Protein AF-A0A367I6Y5-F1 (afdb_monomer)

Radius of gyration: 25.17 Å; Cα contacts (8 Å, |Δi|>4): 139; chains: 1; bounding box: 98×37×32 Å

Nearest PDB structures (foldseek):
  1a6d-assembly1_A  TM=9.822E-01  e=1.334E-09  Thermoplasma 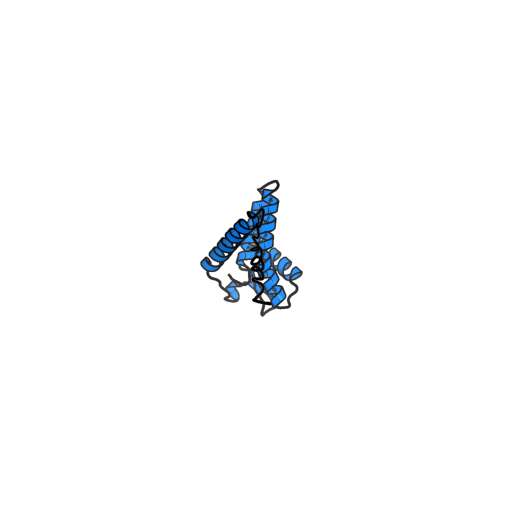acidophilum
  3aq1-assembly1_B  TM=9.698E-01  e=4.191E-09  Methanococcoides burtonii DSM 6242
  8hki-assembly1_D  TM=9.426E-01  e=3.667E-08  Homo sapiens
  7x3u-assembly1_D  TM=9.426E-01  e=4.137E-08  Homo sapiens
  7x0a-assembly1_D  TM=9.426E-01  e=4.394E-08  Homo sapiens

pLDDT: mean 90.9, std 13.63, range [44.41, 98.38]

Mean predicted aligned error: 7.78 Å

Solvent-accessible surface area (backbone atoms only — not comparable to full-atom values): 7493 Å² total; per-residue (Å²): 69,24,48,40,5,50,38,48,42,50,22,51,54,35,44,61,51,23,75,80,41,68,75,70,62,19,56,52,38,42,51,52,24,53,58,44,44,46,57,37,31,50,52,30,46,75,53,72,43,61,36,66,61,44,50,52,52,42,52,50,42,40,74,74,67,39,50,40,37,13,51,32,70,85,85,57,51,67,40,55,16,63,85,68,68,36,69,60,63,64,70,58,56,53,50,49,54,49,53,52,50,55,50,51,53,57,57,74,66,58,88,77,83,89,77,81,73,76,77,70,79,77,81,74,78,84,78,78,72,93,79,136

Sequence (132 aa):
TGGGSVLAAISRSLRSYAEGIGGREQMAIEAFSGALEVIPRTLAENAGLDPVNTIIDLRKAHSEGKSEFGVNVYEGGVANMADSKVFEPSRVVDQAIQSATETAVMILRIDDVISSRASGPMEGGDFDGMGM

Structure (mmCIF, N/CA/C/O backbone):
data_AF-A0A367I6Y5-F1
#
_entry.id   AF-A0A367I6Y5-F1
#
loop_
_atom_site.group_PDB
_atom_site.id
_atom_site.type_symbol
_atom_site.label_atom_id
_atom_site.label_alt_id
_atom_site.label_comp_id
_atom_site.label_asym_id
_atom_site.label_entity_id
_atom_site.label_seq_id
_atom_site.pdbx_PDB_ins_code
_atom_site.Cartn_x
_atom_site.Cartn_y
_atom_site.Cartn_z
_atom_site.occupancy
_atom_site.B_iso_or_equiv
_atom_site.auth_seq_id
_atom_site.auth_comp_id
_atom_site.auth_asym_id
_atom_site.auth_atom_id
_atom_site.pdbx_PDB_model_num
ATOM 1 N N . THR A 1 1 ? -7.611 -10.906 0.121 1.00 94.38 1 THR A N 1
ATOM 2 C CA . THR A 1 1 ? -7.273 -11.573 -1.157 1.00 94.38 1 THR A CA 1
ATOM 3 C C . THR A 1 1 ? -5.983 -10.961 -1.688 1.00 94.38 1 THR A C 1
ATOM 5 O O . THR A 1 1 ? -5.516 -10.027 -1.064 1.00 94.38 1 THR A O 1
ATOM 8 N N . GLY A 1 2 ? -5.347 -11.501 -2.732 1.00 95.69 2 GLY A N 1
ATOM 9 C CA . GLY A 1 2 ? -4.068 -10.968 -3.237 1.00 95.69 2 GLY A CA 1
ATOM 10 C C . GLY A 1 2 ? -4.230 -9.818 -4.242 1.00 95.69 2 GLY A C 1
ATOM 11 O O . GLY A 1 2 ? -5.184 -9.048 -4.172 1.00 95.69 2 GLY A O 1
ATOM 12 N N . GLY A 1 3 ? -3.288 -9.671 -5.182 1.00 96.00 3 GLY A N 1
ATOM 13 C CA . GLY A 1 3 ? -3.362 -8.648 -6.243 1.00 96.00 3 GLY A CA 1
ATOM 14 C C . GLY A 1 3 ? -3.324 -7.201 -5.728 1.00 96.00 3 GLY A C 1
ATOM 15 O O . GLY A 1 3 ? -3.807 -6.288 -6.393 1.00 96.00 3 GLY A O 1
ATOM 16 N N . GLY A 1 4 ? -2.813 -6.985 -4.512 1.00 96.56 4 GLY A N 1
ATOM 17 C CA . GLY A 1 4 ? -2.821 -5.682 -3.846 1.00 96.56 4 GLY A CA 1
ATOM 18 C C . GLY A 1 4 ? -4.191 -5.240 -3.315 1.00 96.56 4 GLY A C 1
ATOM 19 O O . GLY A 1 4 ? -4.316 -4.091 -2.892 1.00 96.56 4 GLY A O 1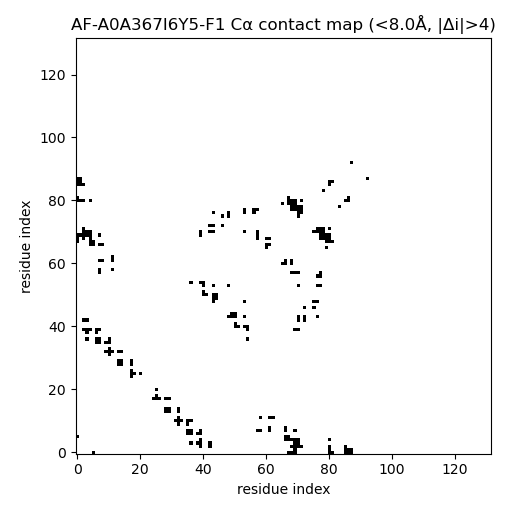
ATOM 20 N N . SER A 1 5 ? -5.206 -6.116 -3.295 1.00 97.50 5 SER A N 1
ATOM 21 C CA . SER A 1 5 ? -6.542 -5.770 -2.787 1.00 97.50 5 SER A CA 1
ATOM 22 C C . SER A 1 5 ? -6.522 -5.404 -1.301 1.00 97.50 5 SER A C 1
ATOM 24 O O . SER A 1 5 ? -7.095 -4.392 -0.908 1.00 97.50 5 SER A O 1
ATOM 26 N N . VAL A 1 6 ? -5.800 -6.167 -0.471 1.00 97.19 6 VAL A N 1
ATOM 27 C CA . VAL A 1 6 ? -5.680 -5.900 0.972 1.00 97.19 6 VAL A CA 1
ATOM 28 C C . VAL A 1 6 ? -5.034 -4.538 1.214 1.00 97.19 6 VAL A C 1
ATOM 30 O O . VAL A 1 6 ? -5.518 -3.760 2.032 1.00 97.19 6 VAL A O 1
ATOM 33 N N . LEU A 1 7 ? -3.990 -4.204 0.456 1.00 97.50 7 LEU A N 1
ATOM 34 C CA . LEU A 1 7 ? -3.291 -2.923 0.574 1.00 97.50 7 LEU A CA 1
ATOM 35 C C . LEU A 1 7 ? -4.171 -1.745 0.146 1.00 97.50 7 LEU A C 1
ATOM 37 O O . LEU A 1 7 ? -4.163 -0.710 0.810 1.00 97.50 7 LEU A O 1
ATOM 41 N N . ALA A 1 8 ? -4.974 -1.909 -0.909 1.00 97.31 8 ALA A N 1
ATOM 42 C CA . ALA A 1 8 ? -5.963 -0.914 -1.317 1.00 97.31 8 ALA A CA 1
ATOM 43 C C . ALA A 1 8 ? -7.061 -0.721 -0.255 1.00 97.31 8 ALA A C 1
ATOM 45 O O . ALA A 1 8 ? -7.419 0.417 0.060 1.00 97.31 8 ALA A O 1
ATOM 46 N N . ALA A 1 9 ? -7.532 -1.808 0.364 1.00 97.12 9 ALA A N 1
ATOM 47 C CA . ALA A 1 9 ? -8.515 -1.744 1.443 1.00 97.12 9 ALA A CA 1
ATOM 48 C C . ALA A 1 9 ? -7.956 -1.022 2.680 1.00 97.12 9 ALA A C 1
ATOM 50 O O . ALA A 1 9 ? -8.626 -0.158 3.248 1.00 97.12 9 ALA A O 1
ATOM 51 N N . ILE A 1 10 ? -6.715 -1.331 3.075 1.00 96.94 10 ILE A N 1
ATOM 52 C CA . ILE A 1 10 ? -6.028 -0.648 4.180 1.00 96.94 10 ILE A CA 1
ATOM 53 C C . ILE A 1 10 ? -5.814 0.829 3.833 1.00 96.94 10 ILE A C 1
ATOM 55 O O . ILE A 1 10 ? -6.134 1.688 4.650 1.00 96.94 10 ILE A O 1
ATOM 59 N N . SER A 1 11 ? -5.345 1.145 2.621 1.00 97.19 11 SER A N 1
ATOM 60 C CA . SER A 1 11 ? -5.152 2.528 2.166 1.00 97.19 11 SER A CA 1
ATOM 61 C C . SER A 1 11 ? -6.447 3.341 2.249 1.00 97.19 11 SER A C 1
ATOM 63 O O . SER A 1 11 ? -6.450 4.432 2.819 1.00 97.19 11 SER A O 1
ATOM 65 N N . ARG A 1 12 ? -7.576 2.788 1.780 1.00 96.19 12 ARG A N 1
ATOM 66 C CA . ARG A 1 12 ? -8.898 3.421 1.914 1.00 96.19 12 ARG A CA 1
ATOM 67 C C . ARG A 1 12 ? -9.250 3.684 3.377 1.00 96.19 12 ARG A C 1
ATOM 69 O O . ARG A 1 12 ? -9.630 4.802 3.712 1.00 96.19 1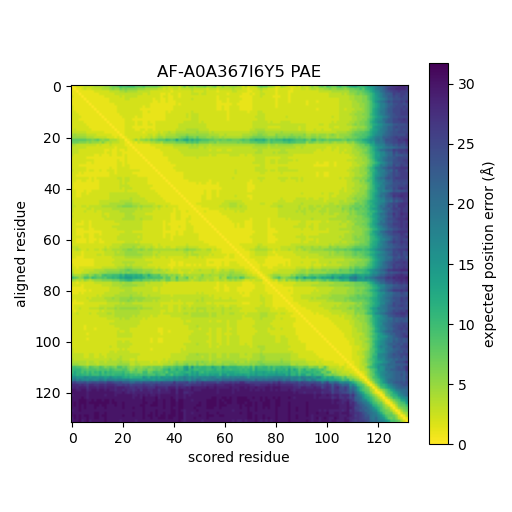2 ARG A O 1
ATOM 76 N N . SER A 1 13 ? -9.125 2.674 4.236 1.00 96.94 13 SER A N 1
ATOM 77 C CA . SER A 1 13 ? -9.443 2.807 5.663 1.00 96.94 13 SER A CA 1
ATOM 78 C C . SER A 1 13 ? -8.572 3.859 6.351 1.00 96.94 13 SER A C 1
ATOM 80 O O . SER A 1 13 ? -9.082 4.641 7.148 1.00 96.94 13 SER A O 1
ATOM 82 N N . LEU A 1 14 ? -7.282 3.929 6.009 1.00 97.38 14 LEU A N 1
ATOM 83 C CA . LEU A 1 14 ? -6.366 4.944 6.530 1.00 97.38 14 LEU A CA 1
ATOM 84 C C . LEU A 1 14 ? -6.723 6.352 6.056 1.00 97.38 14 LEU A C 1
ATOM 86 O O . LEU A 1 14 ? -6.671 7.274 6.860 1.00 97.38 14 LEU A O 1
ATOM 90 N N . ARG A 1 15 ? -7.125 6.529 4.792 1.00 95.00 15 ARG A N 1
ATOM 91 C CA . ARG A 1 15 ? -7.595 7.830 4.284 1.00 95.00 15 ARG A CA 1
ATOM 92 C C . ARG A 1 15 ? -8.845 8.298 5.026 1.00 95.00 15 ARG A C 1
ATOM 94 O O . ARG A 1 15 ? -8.873 9.426 5.496 1.00 95.00 15 ARG A O 1
ATOM 101 N N . SER A 1 16 ? -9.835 7.422 5.209 1.00 95.31 16 SER A N 1
ATOM 102 C CA . SER A 1 16 ? -11.031 7.754 5.996 1.00 95.31 16 SER A CA 1
ATOM 103 C C . SER A 1 16 ? -10.709 8.032 7.467 1.00 95.31 16 SER A C 1
ATOM 105 O O . SER A 1 16 ? -11.320 8.900 8.077 1.00 95.31 16 SER A O 1
ATOM 107 N N . TYR A 1 17 ? -9.737 7.325 8.048 1.00 97.31 17 TYR A N 1
ATOM 108 C CA . TYR A 1 17 ? -9.256 7.624 9.396 1.00 97.31 17 TYR A CA 1
ATOM 109 C C . TYR A 1 17 ? -8.570 8.996 9.462 1.00 97.31 17 TYR A C 1
ATOM 111 O O . TYR A 1 17 ? -8.812 9.748 10.402 1.00 97.31 17 TYR A O 1
ATOM 119 N N . ALA A 1 18 ? -7.769 9.344 8.450 1.00 97.06 18 ALA A N 1
ATOM 120 C CA . ALA A 1 18 ? -7.069 10.620 8.370 1.00 97.06 18 ALA A CA 1
ATOM 121 C C . ALA A 1 18 ? -8.029 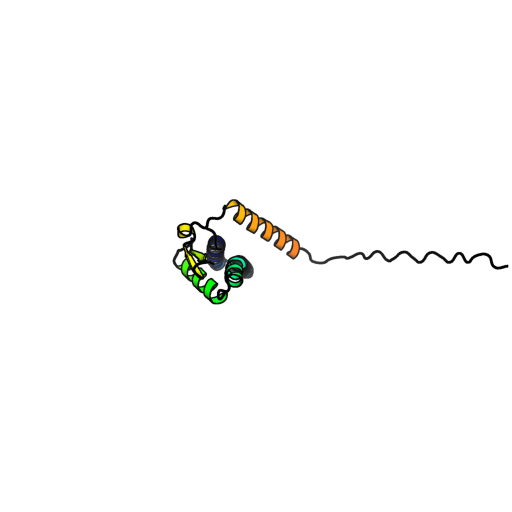11.817 8.367 1.00 97.06 18 ALA A C 1
ATOM 123 O O . ALA A 1 18 ? -7.706 12.815 8.988 1.00 97.06 18 ALA A O 1
ATOM 124 N N . GLU A 1 19 ? -9.218 11.711 7.764 1.00 94.31 19 GLU A N 1
ATOM 125 C CA . GLU A 1 19 ? -10.241 12.776 7.784 1.00 94.31 19 GLU A CA 1
ATOM 126 C C . GLU A 1 19 ? -10.702 13.150 9.206 1.00 94.31 19 GLU A C 1
ATOM 128 O O . GLU A 1 19 ? -11.115 14.283 9.453 1.00 94.31 19 GLU A O 1
ATOM 133 N N . GLY A 1 20 ? -10.629 12.206 10.152 1.00 96.25 20 GLY A N 1
ATOM 134 C CA . GLY A 1 20 ? -10.911 12.444 11.570 1.00 96.25 20 GLY A CA 1
ATOM 135 C C . GLY A 1 20 ? -9.724 13.011 12.357 1.00 96.25 20 GLY A C 1
ATOM 136 O O . GLY A 1 20 ? -9.875 13.342 13.534 1.00 96.25 20 GLY A O 1
ATOM 137 N N . ILE A 1 21 ? -8.550 13.112 11.731 1.00 96.00 21 ILE A N 1
ATOM 138 C CA . ILE A 1 21 ? -7.307 13.626 12.304 1.00 96.00 21 ILE A CA 1
ATOM 139 C C . ILE A 1 21 ? -6.997 14.975 11.646 1.00 96.00 21 ILE A C 1
ATOM 141 O O . ILE A 1 21 ? -7.207 15.163 10.457 1.00 96.00 21 ILE A O 1
ATOM 145 N N . GLY A 1 22 ? -6.505 15.946 12.413 1.00 90.44 22 GLY A N 1
ATOM 146 C CA . GLY A 1 22 ? -6.122 17.257 11.883 1.00 90.44 22 GLY A CA 1
ATOM 147 C C . GLY A 1 22 ? -4.609 17.445 11.818 1.00 90.44 22 GLY A C 1
ATOM 148 O O . GLY A 1 22 ? -3.844 16.703 12.428 1.00 90.44 22 GLY A O 1
ATOM 149 N N . GLY A 1 23 ? -4.176 18.501 11.132 1.00 95.81 23 GLY A N 1
ATOM 150 C CA . GLY A 1 23 ? -2.799 18.984 11.217 1.00 95.81 23 GLY A CA 1
ATOM 151 C C . GLY A 1 23 ? -1.783 18.116 10.473 1.00 95.81 23 GLY A C 1
ATOM 152 O O . GLY A 1 23 ? -2.018 17.675 9.351 1.00 95.81 23 GLY A O 1
ATOM 153 N N . ARG A 1 24 ? -0.601 17.930 11.071 1.00 96.06 24 ARG A N 1
ATOM 154 C CA . ARG A 1 24 ? 0.536 17.254 10.418 1.00 96.06 24 ARG A CA 1
ATOM 155 C C . ARG A 1 24 ? 0.375 15.738 10.426 1.00 96.06 24 ARG A C 1
ATOM 157 O O . ARG A 1 24 ? 0.838 15.058 9.516 1.00 96.06 24 ARG A O 1
ATOM 164 N N . GLU A 1 25 ? -0.301 15.222 11.439 1.00 96.38 25 GLU A N 1
ATOM 165 C CA . GLU A 1 25 ? -0.603 13.813 11.625 1.00 96.38 25 GLU A CA 1
ATOM 166 C C . GLU A 1 25 ? -1.503 13.299 10.498 1.00 96.38 25 GLU A C 1
ATOM 168 O O . GLU A 1 25 ? -1.228 12.235 9.947 1.00 96.38 25 GLU A O 1
ATOM 173 N N . GLN A 1 26 ? -2.500 14.089 10.080 1.00 97.75 26 GLN A N 1
ATOM 174 C CA . GLN A 1 26 ? -3.323 13.785 8.906 1.00 97.75 26 GLN A CA 1
ATOM 175 C C . GLN A 1 26 ? -2.454 13.560 7.662 1.00 97.75 26 GLN A C 1
ATOM 177 O O . GLN A 1 26 ? -2.555 12.521 7.011 1.00 97.75 26 GLN A O 1
ATOM 182 N N . MET A 1 27 ? -1.552 14.503 7.369 1.00 97.06 27 MET A N 1
ATOM 183 C CA . MET A 1 27 ? -0.668 14.429 6.200 1.00 97.06 27 MET A CA 1
ATOM 184 C C . MET A 1 27 ? 0.233 13.187 6.241 1.00 97.06 27 MET A C 1
ATOM 186 O O . MET A 1 27 ? 0.475 12.562 5.210 1.00 97.06 27 MET A O 1
ATOM 190 N N . ALA A 1 28 ? 0.719 12.807 7.427 1.00 96.94 28 ALA A N 1
ATOM 191 C CA . ALA A 1 28 ? 1.536 11.609 7.601 1.00 96.94 28 ALA A CA 1
ATOM 192 C C . ALA A 1 28 ? 0.737 10.319 7.339 1.00 96.94 28 ALA A C 1
ATOM 194 O O . ALA A 1 28 ? 1.237 9.413 6.668 1.00 96.94 28 ALA A O 1
ATOM 195 N N . ILE A 1 29 ? -0.511 10.245 7.817 1.00 97.94 29 ILE A N 1
ATOM 196 C CA . ILE A 1 29 ? -1.401 9.100 7.570 1.00 97.94 29 ILE A CA 1
ATOM 197 C C . ILE A 1 29 ? -1.734 8.999 6.077 1.00 97.94 29 ILE A C 1
ATOM 199 O O . ILE A 1 29 ? -1.658 7.913 5.499 1.00 97.94 29 ILE A O 1
ATOM 203 N N . GLU A 1 30 ? -2.053 10.120 5.429 1.00 97.12 30 GLU A N 1
ATOM 204 C CA . GLU A 1 30 ? -2.314 10.167 3.988 1.00 97.12 30 GLU A CA 1
ATOM 205 C C . GLU A 1 30 ? -1.089 9.718 3.180 1.00 97.12 30 GLU A C 1
ATOM 207 O O . GLU A 1 30 ? -1.224 8.893 2.272 1.00 97.12 30 GLU A O 1
ATOM 212 N N . ALA A 1 31 ? 0.113 10.174 3.544 1.00 97.44 31 ALA A N 1
ATOM 213 C CA . ALA A 1 31 ? 1.355 9.746 2.907 1.00 97.44 31 ALA A CA 1
ATOM 214 C C . ALA A 1 31 ? 1.593 8.234 3.062 1.00 97.44 31 ALA A C 1
ATOM 216 O O . ALA A 1 31 ? 1.899 7.557 2.079 1.00 97.44 31 ALA A O 1
ATOM 217 N N . PHE A 1 32 ? 1.384 7.682 4.263 1.00 98.06 32 PHE A N 1
ATOM 218 C CA . PHE A 1 32 ? 1.496 6.240 4.501 1.00 98.06 32 PHE A CA 1
ATOM 219 C C . PHE A 1 32 ? 0.454 5.449 3.696 1.00 98.06 32 PHE A C 1
ATOM 221 O O . PHE A 1 32 ? 0.783 4.439 3.075 1.00 98.06 32 PHE A O 1
ATOM 228 N N . SER A 1 33 ? -0.788 5.939 3.618 1.00 97.31 33 SER A N 1
ATOM 229 C CA . SER A 1 33 ? -1.836 5.323 2.795 1.00 97.31 33 SER A CA 1
ATOM 230 C C . SER A 1 33 ? -1.451 5.273 1.311 1.00 97.31 33 SER A C 1
ATOM 232 O O . SER A 1 33 ? -1.692 4.266 0.643 1.00 97.31 33 SER A O 1
ATOM 234 N N . GLY A 1 34 ? -0.814 6.331 0.797 1.00 96.25 34 GLY A N 1
ATOM 235 C CA . GLY A 1 34 ? -0.309 6.388 -0.572 1.00 96.25 34 GLY A CA 1
ATOM 236 C C . GLY A 1 34 ? 0.877 5.450 -0.802 1.00 96.25 34 GLY A C 1
ATOM 237 O O . GLY A 1 34 ? 0.967 4.838 -1.864 1.00 96.25 34 GLY A O 1
ATOM 238 N N . ALA A 1 35 ? 1.748 5.275 0.196 1.00 98.00 35 ALA A N 1
ATOM 239 C CA . ALA A 1 35 ? 2.870 4.340 0.122 1.00 98.00 35 ALA A CA 1
ATOM 240 C C . ALA A 1 35 ? 2.405 2.882 -0.042 1.00 98.00 35 ALA A C 1
ATOM 242 O O . ALA A 1 35 ? 2.998 2.137 -0.819 1.00 98.00 35 ALA A O 1
ATOM 243 N N . LEU A 1 36 ? 1.308 2.481 0.611 1.00 97.50 36 LEU A N 1
ATOM 244 C CA . LEU A 1 36 ? 0.733 1.138 0.436 1.00 97.50 36 LEU A CA 1
ATOM 245 C C . LEU A 1 36 ? 0.247 0.886 -1.001 1.00 97.50 36 LEU A C 1
ATOM 247 O O . LEU A 1 36 ? 0.368 -0.229 -1.509 1.00 97.50 36 LEU A O 1
ATOM 251 N N . GLU A 1 37 ? -0.264 1.916 -1.682 1.00 96.38 37 GLU A N 1
ATOM 252 C CA . GLU A 1 37 ? -0.746 1.820 -3.069 1.00 96.38 37 GLU A CA 1
ATOM 253 C C . GLU A 1 37 ? 0.386 1.694 -4.101 1.00 96.38 37 GLU A C 1
ATOM 255 O O . GLU A 1 37 ? 0.119 1.387 -5.265 1.00 96.38 37 GLU A O 1
ATOM 260 N N . VAL A 1 38 ? 1.649 1.868 -3.695 1.00 97.38 38 VAL A N 1
ATOM 261 C CA . VAL A 1 38 ? 2.803 1.611 -4.568 1.00 97.38 38 VAL A CA 1
ATOM 262 C C . VAL A 1 38 ? 2.827 0.152 -5.010 1.00 97.38 38 VAL A C 1
ATOM 264 O O . VAL A 1 38 ? 3.080 -0.110 -6.176 1.00 97.38 38 VAL A O 1
ATOM 267 N N . ILE A 1 39 ? 2.483 -0.802 -4.142 1.00 97.06 39 ILE A N 1
ATOM 268 C CA . ILE A 1 39 ? 2.518 -2.230 -4.492 1.00 97.06 39 ILE A CA 1
ATOM 269 C C . ILE A 1 39 ? 1.548 -2.574 -5.639 1.00 97.06 39 ILE A C 1
ATOM 271 O O . ILE A 1 39 ? 2.014 -3.095 -6.654 1.00 97.06 39 ILE A O 1
ATOM 275 N N . PRO A 1 40 ? 0.230 -2.282 -5.564 1.00 96.69 40 PRO A N 1
ATOM 276 C CA . PRO A 1 40 ? -0.662 -2.512 -6.701 1.00 96.69 40 PRO A CA 1
ATOM 277 C C . PRO A 1 40 ? -0.296 -1.669 -7.931 1.00 96.69 40 PRO A C 1
ATOM 2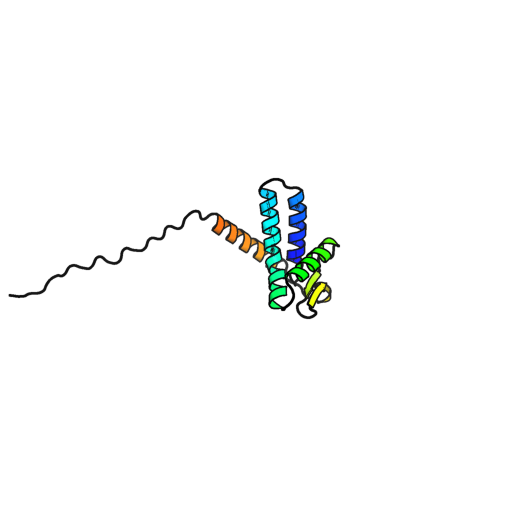79 O O . PRO A 1 40 ? -0.470 -2.136 -9.054 1.00 96.69 40 PRO A O 1
ATOM 282 N N . ARG A 1 41 ? 0.268 -0.465 -7.756 1.00 97.38 41 ARG A N 1
ATOM 283 C CA . ARG A 1 41 ? 0.752 0.357 -8.877 1.00 97.38 41 ARG A CA 1
ATOM 284 C C . ARG A 1 41 ? 1.905 -0.329 -9.609 1.00 97.38 41 ARG A C 1
ATOM 286 O O . ARG A 1 41 ? 1.880 -0.409 -10.831 1.00 97.38 41 ARG A O 1
ATOM 293 N N . THR A 1 42 ? 2.881 -0.846 -8.870 1.00 97.62 42 THR A N 1
ATOM 294 C CA . THR A 1 42 ? 4.026 -1.573 -9.423 1.00 97.62 42 THR A CA 1
ATOM 295 C C . THR A 1 42 ? 3.593 -2.900 -10.049 1.00 97.62 42 THR A C 1
ATOM 297 O O . THR A 1 42 ? 4.132 -3.285 -11.080 1.00 97.62 42 THR A O 1
ATOM 300 N N . LEU A 1 43 ? 2.585 -3.586 -9.494 1.00 96.19 43 LEU A N 1
ATOM 301 C CA . LEU A 1 43 ? 1.986 -4.759 -10.145 1.00 96.19 43 LEU A CA 1
ATOM 302 C C . LEU A 1 43 ? 1.383 -4.405 -11.510 1.00 96.19 43 LEU A C 1
ATOM 304 O O . LEU A 1 43 ? 1.614 -5.128 -12.476 1.00 96.19 43 LEU A O 1
ATOM 308 N N . ALA A 1 44 ? 0.645 -3.294 -11.595 1.00 96.75 44 ALA A N 1
ATOM 309 C CA . ALA A 1 44 ? 0.066 -2.819 -12.849 1.00 96.75 44 ALA A CA 1
ATOM 310 C C . ALA A 1 44 ? 1.151 -2.472 -13.880 1.00 96.75 44 ALA A C 1
ATOM 312 O O . ALA A 1 44 ? 1.076 -2.915 -15.023 1.00 96.75 44 ALA A O 1
ATOM 313 N N . GLU A 1 45 ? 2.189 -1.750 -13.456 1.00 96.62 45 GLU A N 1
ATOM 314 C CA . GLU A 1 45 ? 3.331 -1.384 -14.299 1.00 96.62 45 GLU A CA 1
ATOM 315 C C . GLU A 1 45 ? 4.068 -2.616 -14.838 1.00 96.62 45 GLU A C 1
ATOM 317 O O . GLU A 1 45 ? 4.279 -2.735 -16.044 1.00 96.62 45 GLU A O 1
ATOM 322 N N . ASN A 1 46 ? 4.378 -3.584 -13.971 1.00 96.25 46 ASN A N 1
ATOM 323 C CA . ASN A 1 46 ? 5.043 -4.829 -14.364 1.00 96.25 46 ASN A CA 1
ATOM 324 C C . ASN A 1 46 ? 4.190 -5.690 -15.309 1.00 96.25 46 ASN A C 1
ATOM 326 O O . ASN A 1 46 ? 4.735 -6.472 -16.085 1.00 96.25 46 ASN A O 1
ATOM 330 N N . ALA A 1 47 ? 2.864 -5.557 -15.249 1.00 95.00 47 ALA A N 1
ATOM 331 C CA . ALA A 1 47 ? 1.931 -6.224 -16.151 1.00 95.00 47 ALA A CA 1
ATOM 332 C C . ALA A 1 47 ? 1.712 -5.466 -17.475 1.00 95.00 47 ALA A C 1
ATOM 334 O O . ALA A 1 47 ? 0.945 -5.924 -18.319 1.00 95.00 47 ALA A O 1
ATOM 335 N N . GLY A 1 48 ? 2.359 -4.310 -17.667 1.00 95.44 48 GLY A N 1
ATOM 336 C CA . GLY A 1 48 ? 2.180 -3.466 -18.851 1.00 95.44 48 GLY A CA 1
ATOM 337 C C . GLY A 1 48 ? 0.836 -2.731 -18.897 1.00 95.44 48 GLY A C 1
ATOM 338 O O . GLY A 1 48 ? 0.438 -2.252 -19.958 1.00 95.44 48 GLY A O 1
ATOM 339 N N . LEU A 1 49 ? 0.125 -2.648 -17.769 1.00 95.38 49 LEU A N 1
ATOM 340 C CA . LEU A 1 49 ? -1.107 -1.874 -17.633 1.00 95.38 49 LEU A CA 1
ATOM 341 C C . LEU A 1 49 ? -0.781 -0.401 -17.374 1.00 95.38 49 LEU A C 1
ATOM 343 O O . LEU A 1 49 ? 0.295 -0.069 -16.883 1.00 95.38 49 LEU A O 1
ATOM 347 N N . ASP A 1 50 ? -1.742 0.489 -17.634 1.00 96.38 50 ASP A N 1
ATOM 348 C CA . ASP A 1 50 ? -1.642 1.886 -17.209 1.00 96.38 50 ASP A CA 1
ATOM 349 C C . ASP A 1 50 ? -1.751 1.966 -15.672 1.00 96.38 50 ASP A C 1
ATOM 351 O O . ASP A 1 50 ? -2.837 1.726 -15.119 1.00 96.38 50 ASP A O 1
ATOM 355 N N . PRO A 1 51 ? -0.672 2.324 -14.950 1.00 95.81 51 PRO A N 1
ATOM 356 C CA . PRO A 1 51 ? -0.680 2.296 -13.493 1.00 95.81 51 PRO A CA 1
ATOM 357 C C . PRO A 1 51 ? -1.559 3.394 -12.885 1.00 95.81 51 PRO A C 1
ATOM 359 O O . PRO A 1 51 ? -2.015 3.263 -11.751 1.00 95.81 51 PRO A O 1
ATOM 362 N N . VAL A 1 52 ? -1.798 4.496 -13.604 1.00 96.00 52 VAL A N 1
ATOM 363 C CA . VAL A 1 52 ? -2.658 5.585 -13.130 1.00 96.00 52 VAL A CA 1
ATOM 364 C C . VAL A 1 52 ? -4.112 5.146 -13.196 1.00 96.00 52 VAL A C 1
ATOM 366 O O . VAL A 1 52 ? -4.796 5.174 -12.171 1.00 96.00 52 VAL A O 1
ATOM 369 N N . ASN A 1 53 ? -4.558 4.689 -14.366 1.00 96.06 53 ASN A N 1
ATOM 370 C CA . ASN A 1 53 ? -5.935 4.235 -14.558 1.00 96.06 53 ASN A CA 1
ATOM 371 C C . ASN A 1 53 ? -6.254 3.023 -13.674 1.00 96.06 53 ASN A C 1
ATOM 373 O O . ASN A 1 53 ? -7.280 3.015 -12.997 1.00 96.06 53 ASN A O 1
ATOM 377 N N . THR A 1 54 ? -5.324 2.071 -13.552 1.00 96.56 54 THR A N 1
ATOM 378 C CA . THR A 1 54 ? -5.509 0.891 -12.690 1.00 96.56 54 THR A CA 1
ATOM 379 C C . THR A 1 54 ? -5.735 1.275 -11.225 1.00 96.56 54 THR A C 1
ATOM 381 O O . THR A 1 54 ? -6.614 0.722 -10.568 1.00 96.56 54 THR A O 1
ATOM 384 N N . ILE A 1 55 ? -4.984 2.248 -10.694 1.00 97.00 55 ILE A N 1
ATOM 385 C CA . ILE A 1 55 ? -5.171 2.712 -9.311 1.00 97.00 55 ILE A CA 1
ATOM 386 C C . ILE A 1 55 ? -6.487 3.479 -9.139 1.00 97.00 55 ILE A C 1
ATOM 388 O O . ILE A 1 55 ? -7.128 3.351 -8.096 1.00 97.00 55 ILE A O 1
ATOM 392 N N . ILE A 1 56 ? -6.917 4.252 -10.140 1.00 97.12 56 ILE A N 1
ATOM 393 C CA . ILE A 1 56 ? -8.220 4.936 -10.114 1.00 97.12 56 ILE A CA 1
ATOM 394 C C . ILE A 1 56 ? -9.356 3.909 -10.046 1.00 97.12 56 ILE A C 1
ATOM 396 O O . ILE A 1 56 ? -10.217 4.011 -9.168 1.00 97.12 56 ILE A O 1
ATOM 400 N N . ASP A 1 57 ? -9.325 2.896 -10.910 1.00 96.94 57 ASP A N 1
ATOM 401 C CA . ASP A 1 57 ? -10.333 1.836 -10.942 1.00 96.94 57 ASP A CA 1
ATOM 402 C C . ASP A 1 57 ? -10.331 1.011 -9.652 1.00 96.94 57 ASP A C 1
ATOM 404 O O . ASP A 1 57 ? -11.392 0.682 -9.113 1.00 96.94 57 ASP A O 1
ATOM 408 N N . LEU A 1 58 ? -9.144 0.743 -9.099 1.00 97.56 58 LEU A N 1
ATOM 409 C CA . LEU A 1 58 ? -8.989 0.024 -7.839 1.00 97.56 58 LEU A CA 1
ATOM 410 C C . LEU A 1 58 ? -9.604 0.814 -6.681 1.00 97.56 58 LEU A C 1
ATOM 412 O O . LEU A 1 58 ? -10.430 0.283 -5.938 1.00 97.56 58 LEU A O 1
ATOM 416 N N . ARG A 1 59 ? -9.280 2.107 -6.558 1.00 96.56 59 ARG A N 1
ATOM 417 C CA . ARG A 1 59 ? -9.885 2.986 -5.545 1.00 96.56 59 ARG A CA 1
ATOM 418 C C . ARG A 1 59 ? -11.397 3.066 -5.702 1.00 96.56 59 ARG A C 1
ATOM 420 O O . ARG A 1 59 ? -12.108 3.000 -4.700 1.00 96.56 59 ARG A O 1
ATOM 427 N N . LYS A 1 60 ? -11.895 3.178 -6.936 1.00 97.25 60 LYS A N 1
ATOM 428 C CA . LYS A 1 60 ? -13.333 3.206 -7.219 1.00 97.25 60 LYS A CA 1
ATOM 429 C C . LYS A 1 60 ? -14.012 1.928 -6.727 1.00 97.25 60 LYS A C 1
ATOM 431 O O . LYS A 1 60 ? -14.960 2.021 -5.949 1.00 97.25 60 LYS A O 1
ATOM 436 N N . ALA A 1 61 ? -13.496 0.754 -7.092 1.00 97.19 61 ALA A N 1
ATOM 437 C CA . ALA A 1 61 ? -14.046 -0.526 -6.647 1.00 97.19 61 ALA A CA 1
ATOM 438 C C . ALA A 1 61 ? -14.094 -0.627 -5.111 1.00 97.19 61 ALA A C 1
ATOM 440 O O . ALA A 1 61 ? -15.127 -0.970 -4.535 1.00 97.19 61 ALA A O 1
ATOM 441 N N . HIS A 1 62 ? -13.011 -0.242 -4.431 1.00 97.25 62 HIS A N 1
ATOM 442 C CA . HIS A 1 62 ? -12.951 -0.248 -2.966 1.00 97.25 62 HIS A CA 1
ATOM 443 C C . HIS A 1 62 ? -13.884 0.784 -2.326 1.00 97.25 62 HIS A C 1
ATOM 445 O O . HIS A 1 62 ? -14.457 0.522 -1.269 1.00 97.25 62 HIS A O 1
ATOM 451 N N . SER A 1 63 ? -14.091 1.942 -2.961 1.00 94.88 63 SER A N 1
ATOM 452 C CA . SER A 1 63 ? -15.056 2.947 -2.495 1.00 94.88 63 SER A CA 1
ATOM 453 C C . SER A 1 63 ? -16.502 2.437 -2.527 1.00 94.88 63 SER A C 1
ATOM 455 O O . SER A 1 63 ? -17.275 2.768 -1.631 1.00 94.88 63 SER A O 1
ATOM 457 N N . GLU A 1 64 ? -16.819 1.553 -3.479 1.00 95.94 64 GLU A N 1
ATOM 458 C CA . GLU A 1 64 ? -18.106 0.860 -3.637 1.00 95.94 64 GLU A CA 1
ATOM 459 C C . GLU A 1 64 ? -18.254 -0.374 -2.718 1.00 95.94 64 GLU A C 1
ATOM 461 O O . GLU A 1 64 ? -19.205 -1.140 -2.856 1.00 95.94 64 GLU A O 1
ATOM 466 N N . GLY A 1 65 ? -17.321 -0.596 -1.784 1.00 93.31 65 GLY A N 1
ATOM 467 C CA . GLY A 1 65 ? -17.366 -1.713 -0.833 1.00 93.31 65 GLY A CA 1
ATOM 468 C C . GLY A 1 65 ? -16.798 -3.033 -1.361 1.00 93.31 65 GLY A C 1
ATOM 469 O O . GLY A 1 65 ? -16.888 -4.051 -0.678 1.00 93.31 65 GLY A O 1
ATOM 470 N N . LYS A 1 66 ? -16.178 -3.040 -2.546 1.00 96.25 66 LYS A N 1
ATOM 471 C CA . LYS A 1 66 ? -15.590 -4.241 -3.155 1.00 96.25 66 LYS A CA 1
ATOM 472 C C . LYS A 1 66 ? -14.158 -4.466 -2.656 1.00 96.25 66 LYS A C 1
ATOM 474 O O . LYS A 1 66 ? -13.197 -4.337 -3.408 1.00 96.25 66 LYS A O 1
ATOM 479 N N . SER A 1 67 ? -14.010 -4.793 -1.374 1.00 95.06 67 SER A N 1
ATOM 480 C CA . SER A 1 67 ? -12.704 -4.945 -0.706 1.00 95.06 67 SER A CA 1
ATOM 481 C C . SER A 1 67 ? -11.827 -6.074 -1.266 1.00 95.06 67 SER A C 1
ATOM 483 O O . SER A 1 67 ? -10.612 -6.064 -1.088 1.00 95.06 67 SER A O 1
ATOM 485 N N . GLU A 1 68 ? -12.420 -7.048 -1.955 1.00 97.12 68 GLU A N 1
ATOM 486 C CA . GLU A 1 68 ? -11.696 -8.185 -2.531 1.00 97.12 68 GLU A CA 1
ATOM 487 C C . GLU A 1 68 ? -11.108 -7.901 -3.917 1.00 97.12 68 GLU A C 1
ATOM 489 O O . GLU A 1 68 ? -10.386 -8.744 -4.458 1.00 97.12 68 GLU A O 1
ATOM 494 N N . PHE A 1 69 ? -11.400 -6.730 -4.492 1.00 98.00 69 PHE A N 1
ATOM 495 C CA . PHE A 1 69 ? -10.941 -6.361 -5.824 1.00 98.00 69 PHE A CA 1
ATOM 496 C C . PHE A 1 69 ? -9.463 -5.972 -5.803 1.00 98.00 69 PHE A C 1
ATOM 498 O O . PHE A 1 69 ? -9.021 -5.209 -4.948 1.00 98.00 69 PHE A O 1
ATOM 505 N N . GLY A 1 70 ? -8.696 -6.498 -6.749 1.00 97.75 70 GLY A N 1
ATOM 506 C CA . GLY A 1 70 ? -7.259 -6.269 -6.882 1.00 97.75 70 GLY A CA 1
ATOM 507 C C . GLY A 1 70 ? -6.844 -6.218 -8.346 1.00 97.75 70 GLY A C 1
ATOM 508 O O . GLY A 1 70 ? -7.670 -6.395 -9.241 1.00 97.75 70 GLY A O 1
ATOM 509 N N . VAL A 1 71 ? -5.561 -5.970 -8.587 1.00 97.81 71 VAL A N 1
ATOM 510 C CA . VAL A 1 71 ? -4.982 -5.928 -9.932 1.00 97.81 71 VAL A CA 1
ATOM 511 C C . VAL A 1 71 ? -4.914 -7.344 -10.501 1.00 97.81 71 VAL A C 1
ATOM 513 O O . VAL A 1 71 ? -4.209 -8.201 -9.964 1.00 97.81 71 VAL A O 1
ATOM 516 N N . ASN A 1 72 ? -5.631 -7.582 -11.600 1.00 96.06 72 ASN A N 1
ATOM 517 C CA . ASN A 1 72 ? -5.545 -8.819 -12.366 1.00 96.06 72 ASN A CA 1
ATOM 518 C C . ASN A 1 72 ? -4.561 -8.632 -13.524 1.00 96.06 72 ASN A C 1
ATOM 520 O O . ASN A 1 72 ? -4.848 -7.940 -14.498 1.00 96.06 72 ASN A O 1
ATOM 524 N N . VAL A 1 73 ? -3.402 -9.277 -13.429 1.00 93.38 73 VAL A N 1
ATOM 525 C CA . VAL A 1 73 ? -2.343 -9.177 -14.445 1.00 93.38 73 VAL A CA 1
ATOM 526 C C . VAL A 1 73 ? -2.594 -10.048 -15.682 1.00 93.38 73 VAL A C 1
ATOM 528 O O . VAL A 1 73 ? -1.927 -9.858 -16.692 1.00 93.38 73 VAL A O 1
ATOM 531 N N . TYR A 1 74 ? -3.533 -10.998 -15.619 1.00 89.19 74 TYR A N 1
ATOM 532 C CA . TYR A 1 74 ? -3.841 -11.908 -16.729 1.00 89.19 74 TYR A CA 1
ATOM 533 C C . TYR A 1 74 ? -4.969 -11.380 -17.614 1.00 89.19 74 TYR A C 1
ATOM 535 O O . TYR A 1 74 ? -4.852 -11.394 -18.835 1.00 89.19 74 TYR A O 1
ATOM 543 N N . GLU A 1 75 ? -6.061 -10.923 -17.001 1.00 85.75 75 GLU A N 1
ATOM 544 C CA . GLU A 1 75 ? -7.207 -10.347 -17.723 1.00 85.75 75 GLU A CA 1
ATOM 545 C C . GLU A 1 75 ? -7.014 -8.853 -18.009 1.00 85.75 75 GLU A C 1
ATOM 547 O O . GLU A 1 75 ? -7.618 -8.311 -18.933 1.00 85.75 75 GLU A O 1
ATOM 552 N N . GLY A 1 76 ? -6.140 -8.202 -17.238 1.00 85.31 76 GLY A N 1
ATOM 553 C CA . GLY A 1 76 ? -5.929 -6.764 -17.268 1.00 85.31 76 GLY A CA 1
ATOM 554 C C . GLY A 1 76 ? -6.956 -6.010 -16.421 1.00 85.31 76 GLY A C 1
ATOM 555 O O . GLY A 1 76 ? -8.141 -6.335 -16.381 1.00 85.31 76 GLY A O 1
ATOM 556 N N . GLY A 1 77 ? -6.490 -4.968 -15.735 1.00 90.25 77 GLY A N 1
ATOM 557 C CA . GLY A 1 77 ? -7.335 -4.103 -14.913 1.00 90.25 77 GLY A CA 1
ATOM 558 C C . GLY A 1 77 ? -7.625 -4.666 -13.520 1.00 90.25 77 GLY A C 1
ATOM 559 O O . GLY A 1 77 ? -6.760 -5.272 -12.884 1.00 90.25 77 GLY A O 1
ATOM 560 N N . VAL A 1 78 ? -8.832 -4.402 -13.013 1.00 96.31 78 VAL A N 1
ATOM 561 C CA . VAL A 1 78 ? -9.231 -4.697 -11.629 1.00 96.31 78 VAL A CA 1
ATOM 562 C C . VAL A 1 78 ? -10.366 -5.718 -11.608 1.00 96.31 78 VAL A C 1
ATOM 564 O O . VAL A 1 78 ? -11.414 -5.495 -12.211 1.00 96.31 78 VAL A O 1
ATOM 567 N N . ALA A 1 79 ? -10.183 -6.811 -10.869 1.00 96.94 79 ALA A N 1
ATOM 568 C CA . ALA A 1 79 ? -11.156 -7.899 -10.769 1.00 96.94 79 ALA A CA 1
ATOM 569 C C . ALA A 1 79 ? -11.263 -8.438 -9.338 1.00 96.94 79 ALA A C 1
ATOM 571 O O . ALA A 1 79 ? -10.410 -8.159 -8.491 1.00 96.94 79 ALA A O 1
ATOM 572 N N . ASN A 1 80 ? -12.294 -9.243 -9.067 1.00 97.25 80 ASN A N 1
ATOM 573 C CA . ASN A 1 80 ? -12.419 -9.935 -7.790 1.00 97.25 80 ASN A CA 1
ATOM 574 C C . ASN A 1 80 ? -11.337 -11.021 -7.660 1.00 97.25 80 ASN A C 1
ATOM 576 O O . ASN A 1 80 ? -11.311 -12.012 -8.398 1.00 97.25 80 ASN A O 1
ATOM 580 N N . MET A 1 81 ? -10.439 -10.842 -6.694 1.00 97.69 81 MET A N 1
ATOM 581 C CA . MET A 1 81 ? -9.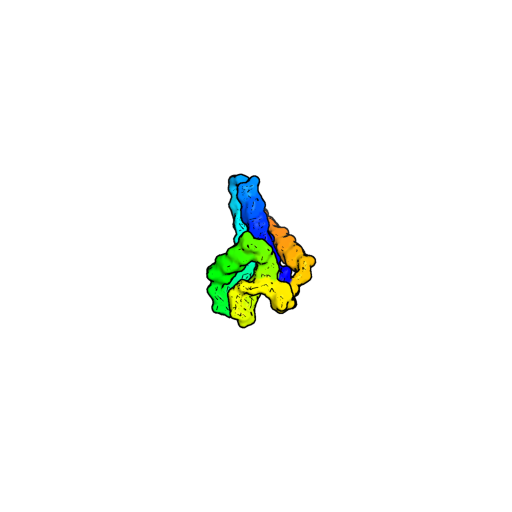330 -11.765 -6.470 1.00 97.69 81 MET A CA 1
ATOM 582 C C . MET A 1 81 ? -9.775 -13.066 -5.789 1.00 97.69 81 MET A C 1
ATOM 584 O O . MET A 1 81 ? -9.109 -14.085 -5.966 1.00 97.69 81 MET A O 1
ATOM 588 N N . ALA A 1 82 ? -10.902 -13.073 -5.064 1.00 96.69 82 ALA A N 1
ATOM 589 C CA . ALA A 1 82 ? -11.474 -14.300 -4.504 1.00 96.69 82 ALA A CA 1
ATOM 590 C C . ALA A 1 82 ? -11.983 -15.229 -5.616 1.00 96.69 82 ALA A C 1
ATOM 592 O O . ALA A 1 82 ? -11.633 -16.411 -5.638 1.00 96.69 82 ALA A O 1
ATOM 593 N N . ASP A 1 83 ? -12.721 -14.674 -6.583 1.00 96.00 83 ASP A N 1
ATOM 594 C CA . ASP A 1 83 ? -13.233 -15.413 -7.746 1.00 96.00 83 ASP A CA 1
ATOM 595 C C . ASP A 1 83 ? -12.083 -15.956 -8.611 1.00 96.00 83 ASP A C 1
ATOM 597 O O . ASP A 1 83 ? -12.124 -17.090 -9.090 1.00 96.00 83 ASP A O 1
ATOM 601 N N . SER A 1 84 ? -10.996 -15.182 -8.709 1.00 95.12 84 SER A N 1
ATOM 602 C CA . SER A 1 84 ? -9.752 -15.565 -9.394 1.00 95.12 84 SER A CA 1
ATOM 603 C C . SER A 1 84 ? -8.885 -16.557 -8.599 1.00 95.12 84 SER A C 1
ATOM 605 O O . SER A 1 84 ? -7.822 -16.962 -9.067 1.00 95.12 84 SER A O 1
ATOM 607 N N . LYS A 1 85 ? -9.308 -16.953 -7.390 1.00 96.25 85 LYS A N 1
ATOM 608 C CA . LYS A 1 85 ? -8.572 -17.827 -6.456 1.00 96.25 85 LYS A CA 1
ATOM 609 C C . LYS A 1 85 ? -7.175 -17.317 -6.081 1.00 96.25 85 LYS A C 1
ATOM 611 O O . LYS A 1 85 ? -6.278 -18.103 -5.774 1.00 96.25 85 LYS A O 1
ATOM 616 N N . VAL A 1 86 ? -6.996 -16.000 -6.064 1.00 96.75 86 VAL A N 1
ATOM 617 C CA . VAL A 1 86 ? -5.752 -15.334 -5.676 1.00 96.75 86 VAL A CA 1
ATOM 618 C C . VAL A 1 86 ? -5.853 -14.925 -4.209 1.00 96.75 86 VAL A C 1
ATOM 620 O O . VAL A 1 86 ? -6.442 -13.902 -3.847 1.00 96.75 86 VAL A O 1
ATOM 623 N N . PHE A 1 87 ? -5.251 -15.737 -3.346 1.00 96.69 87 PHE A N 1
ATOM 624 C CA . PHE A 1 87 ? -5.213 -15.519 -1.903 1.00 96.69 87 PHE A CA 1
ATOM 625 C C . PHE A 1 87 ? -3.780 -15.336 -1.420 1.00 96.69 87 PHE A C 1
ATOM 627 O O . PHE A 1 87 ? -2.851 -15.946 -1.942 1.00 96.69 87 PHE A O 1
ATOM 634 N N . GLU A 1 88 ? -3.624 -14.526 -0.381 1.00 95.75 88 GLU A N 1
ATOM 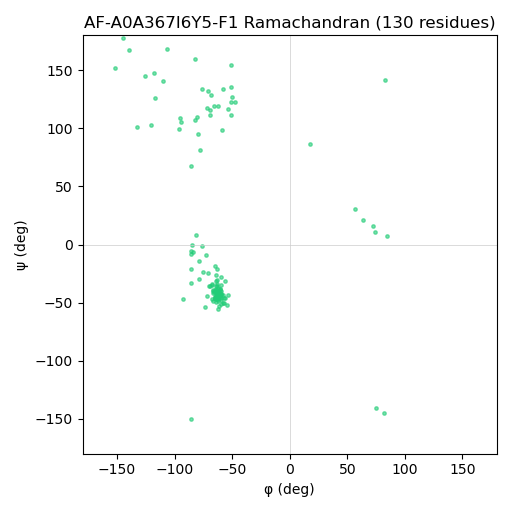635 C CA . GLU A 1 88 ? -2.366 -14.356 0.334 1.00 95.75 88 GLU A CA 1
ATOM 636 C C . GLU A 1 88 ? -2.591 -14.614 1.830 1.00 95.75 88 GLU A C 1
ATOM 638 O O . GLU A 1 88 ? -3.673 -14.305 2.344 1.00 95.75 88 GLU A O 1
ATOM 643 N N . PRO A 1 89 ? -1.619 -15.199 2.551 1.00 97.31 89 PRO A N 1
ATOM 6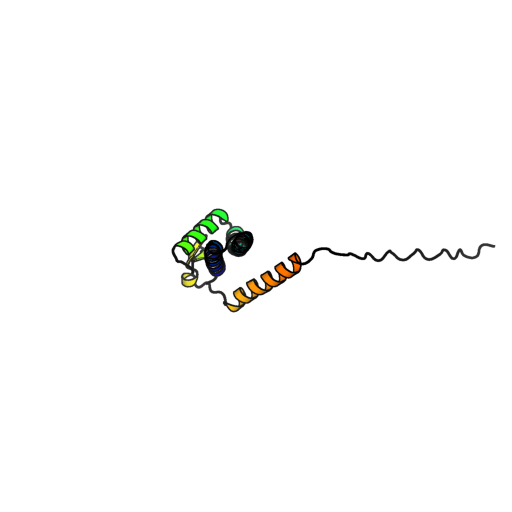44 C CA . PRO A 1 89 ? -1.742 -15.381 3.991 1.00 97.31 89 PRO A CA 1
ATOM 645 C C . PRO A 1 89 ? -1.697 -14.028 4.709 1.00 97.31 89 PRO A C 1
ATOM 647 O O . PRO A 1 89 ? -0.733 -13.281 4.540 1.00 97.31 89 PRO A O 1
ATOM 650 N N . SER A 1 90 ? -2.669 -13.747 5.583 1.00 95.19 90 SER A N 1
ATOM 651 C CA . SER A 1 90 ? -2.719 -12.483 6.343 1.00 95.19 90 SER A CA 1
ATOM 652 C C . SER A 1 90 ? -1.422 -12.210 7.103 1.00 95.19 90 SER A C 1
ATOM 654 O O . SER A 1 90 ? -0.858 -11.129 7.001 1.00 95.19 90 SER A O 1
ATOM 656 N N . ARG A 1 91 ? -0.870 -13.246 7.747 1.00 97.75 91 ARG A N 1
ATOM 657 C CA . ARG A 1 91 ? 0.381 -13.163 8.511 1.00 97.75 91 ARG A CA 1
ATOM 658 C C . ARG A 1 91 ? 1.568 -12.655 7.685 1.00 97.75 91 ARG A C 1
ATOM 660 O O . ARG A 1 91 ? 2.469 -12.046 8.247 1.00 97.75 91 ARG A O 1
ATOM 667 N N . VAL A 1 92 ? 1.601 -12.930 6.378 1.00 96.94 92 VAL A N 1
ATOM 668 C CA . VAL A 1 92 ? 2.674 -12.435 5.499 1.00 96.94 92 VAL A CA 1
ATOM 669 C C . VAL A 1 92 ? 2.517 -10.935 5.274 1.00 96.94 92 VAL A C 1
ATOM 671 O O . VAL A 1 92 ? 3.497 -10.207 5.397 1.00 96.94 92 VAL A O 1
ATOM 674 N N . VAL A 1 93 ? 1.294 -10.472 5.006 1.00 96.50 93 VAL A N 1
ATOM 675 C CA . VAL A 1 93 ? 0.992 -9.047 4.812 1.00 96.50 93 VAL A CA 1
ATOM 676 C C . VAL A 1 93 ? 1.237 -8.260 6.099 1.00 96.50 93 VAL A C 1
ATOM 678 O O . VAL A 1 93 ? 1.921 -7.239 6.063 1.00 96.50 93 VAL A O 1
ATOM 681 N N . ASP A 1 94 ? 0.761 -8.772 7.236 1.00 97.31 94 ASP A N 1
ATOM 682 C CA . ASP A 1 94 ? 0.940 -8.148 8.551 1.00 97.31 94 ASP A CA 1
ATOM 683 C C . ASP A 1 94 ? 2.428 -7.958 8.866 1.00 97.31 94 ASP A C 1
ATOM 685 O O . ASP A 1 94 ? 2.876 -6.851 9.172 1.00 97.31 94 ASP A O 1
ATOM 689 N N . GLN A 1 95 ? 3.220 -9.025 8.711 1.00 98.38 95 GLN A N 1
ATOM 690 C CA . GLN A 1 95 ? 4.657 -8.975 8.960 1.00 98.38 95 GLN A CA 1
ATOM 691 C C . GLN A 1 95 ? 5.374 -8.033 7.988 1.00 98.38 95 GLN A C 1
ATOM 693 O O . GLN A 1 95 ? 6.273 -7.304 8.401 1.00 98.38 95 GLN A O 1
ATOM 698 N N . ALA A 1 96 ? 4.990 -8.031 6.708 1.00 97.81 96 ALA A N 1
ATOM 699 C CA . ALA A 1 96 ? 5.599 -7.163 5.708 1.00 97.81 96 ALA A CA 1
ATOM 700 C C . ALA A 1 96 ? 5.370 -5.681 6.038 1.00 97.81 96 ALA A C 1
ATOM 702 O O . ALA A 1 96 ? 6.323 -4.902 6.034 1.00 97.81 96 ALA A O 1
ATOM 703 N N . ILE A 1 97 ? 4.134 -5.302 6.381 1.00 97.50 97 ILE A N 1
ATOM 704 C CA . ILE A 1 97 ? 3.799 -3.925 6.763 1.00 97.50 97 ILE A CA 1
ATOM 705 C C . ILE A 1 97 ? 4.527 -3.540 8.052 1.00 97.50 97 ILE A C 1
ATOM 707 O O . ILE A 1 97 ? 5.119 -2.460 8.113 1.00 97.50 97 ILE A O 1
ATOM 711 N N . GLN A 1 98 ? 4.537 -4.417 9.060 1.00 98.19 98 GLN A N 1
ATOM 712 C CA . GLN A 1 98 ? 5.210 -4.145 10.327 1.00 98.19 98 GLN A CA 1
ATOM 713 C C . GLN A 1 98 ? 6.716 -3.935 10.127 1.00 98.19 98 GLN A C 1
ATOM 715 O O . GLN A 1 98 ? 7.247 -2.894 10.510 1.00 98.19 98 GLN A O 1
ATOM 720 N N . SER A 1 99 ? 7.397 -4.874 9.467 1.00 98.38 99 SER A N 1
ATOM 721 C CA . SER A 1 99 ? 8.844 -4.795 9.250 1.00 98.38 99 SER A CA 1
ATOM 722 C C . SER A 1 99 ? 9.244 -3.612 8.365 1.00 98.38 99 SER A C 1
ATOM 724 O O . SER A 1 99 ? 10.241 -2.946 8.653 1.00 98.38 99 SER A O 1
ATOM 726 N N . ALA A 1 100 ? 8.466 -3.303 7.321 1.00 98.12 100 ALA A N 1
ATOM 727 C CA . ALA A 1 100 ? 8.698 -2.117 6.496 1.00 98.12 100 ALA A CA 1
ATOM 728 C C . ALA A 1 100 ? 8.544 -0.824 7.312 1.00 98.12 100 ALA A C 1
ATOM 730 O O . ALA A 1 100 ? 9.373 0.079 7.198 1.00 98.12 100 ALA A O 1
ATOM 731 N N . THR A 1 101 ? 7.529 -0.756 8.178 1.00 98.00 101 THR A N 1
ATOM 732 C CA . THR A 1 101 ? 7.266 0.411 9.031 1.00 98.00 101 THR A CA 1
ATOM 733 C C . THR A 1 101 ? 8.375 0.614 10.060 1.00 98.00 101 THR A C 1
ATOM 735 O O . THR A 1 101 ? 8.907 1.716 10.171 1.00 98.00 101 THR A O 1
ATOM 738 N N . GLU A 1 102 ? 8.776 -0.439 10.775 1.00 98.12 102 GLU A N 1
ATOM 739 C CA . GLU A 1 102 ? 9.879 -0.384 11.744 1.00 98.12 102 GLU A CA 1
ATOM 740 C C . GLU A 1 102 ? 11.180 0.074 11.075 1.00 98.12 102 GLU A C 1
ATOM 742 O O . GLU A 1 102 ? 11.869 0.956 11.588 1.00 98.12 102 GLU A O 1
ATOM 747 N N . THR A 1 103 ? 11.476 -0.455 9.886 1.00 98.31 103 THR A N 1
ATOM 748 C CA . THR A 1 103 ? 12.665 -0.073 9.113 1.00 98.31 103 THR A CA 1
ATOM 749 C C . THR A 1 103 ? 12.615 1.385 8.666 1.00 98.31 103 THR A C 1
ATOM 751 O O . THR A 1 103 ? 13.592 2.112 8.847 1.00 98.31 103 THR A O 1
ATOM 754 N N . ALA A 1 104 ? 11.480 1.845 8.134 1.00 97.75 104 ALA A N 1
ATOM 755 C CA . ALA A 1 104 ? 11.306 3.240 7.740 1.00 97.75 104 ALA A CA 1
ATOM 756 C C . ALA A 1 104 ? 11.492 4.187 8.935 1.00 97.75 104 ALA A C 1
ATOM 758 O O . ALA A 1 104 ? 12.203 5.183 8.826 1.00 97.75 104 ALA A O 1
ATOM 759 N N . VAL A 1 105 ? 10.925 3.849 10.097 1.00 97.00 105 VAL A N 1
ATOM 760 C CA . VAL A 1 105 ? 11.093 4.628 11.332 1.00 97.00 105 VAL A CA 1
ATOM 761 C C . VAL A 1 105 ? 12.551 4.646 11.792 1.00 97.00 105 VAL A C 1
ATOM 763 O O . VAL A 1 105 ? 13.030 5.698 12.206 1.00 97.00 105 VAL A O 1
ATOM 766 N N . MET A 1 106 ? 13.271 3.521 11.718 1.00 97.31 106 MET A N 1
ATOM 767 C CA . MET A 1 106 ? 14.701 3.485 12.049 1.00 97.31 106 MET A CA 1
ATOM 768 C C . MET A 1 106 ? 15.510 4.425 11.155 1.00 97.31 106 MET A C 1
ATOM 770 O O . MET A 1 106 ? 16.306 5.199 11.674 1.00 97.31 106 MET A O 1
ATOM 774 N N . ILE A 1 107 ? 15.275 4.398 9.840 1.00 96.75 107 ILE A N 1
ATOM 775 C CA . ILE A 1 107 ? 15.981 5.257 8.879 1.00 96.75 107 ILE A CA 1
ATOM 776 C C . ILE A 1 107 ? 15.656 6.734 9.123 1.00 96.75 107 ILE A C 1
ATOM 778 O O . ILE A 1 107 ? 16.565 7.554 9.182 1.00 96.75 107 ILE A O 1
ATOM 782 N N . LEU A 1 108 ? 14.379 7.077 9.316 1.00 94.94 108 LEU A N 1
ATOM 783 C CA . LEU A 1 108 ? 13.939 8.459 9.540 1.00 94.94 108 LEU A CA 1
ATOM 784 C C . LEU A 1 108 ? 14.460 9.071 10.849 1.00 94.94 108 LEU A C 1
ATOM 786 O O . LEU A 1 108 ? 14.433 10.288 10.993 1.00 94.94 108 LEU A O 1
ATOM 790 N N . ARG A 1 109 ? 14.904 8.249 11.808 1.00 95.81 109 ARG A N 1
ATOM 791 C CA . ARG A 1 109 ? 15.509 8.696 13.075 1.00 95.81 109 ARG A CA 1
ATOM 792 C C . ARG A 1 109 ? 17.011 8.966 12.979 1.00 95.81 109 ARG A C 1
ATOM 794 O O . ARG A 1 109 ? 17.594 9.412 13.962 1.00 95.81 109 ARG A O 1
ATOM 801 N N . ILE A 1 110 ? 17.655 8.632 11.862 1.00 94.56 110 ILE A N 1
ATOM 802 C CA . ILE A 1 110 ? 19.079 8.904 11.670 1.00 94.56 110 ILE A CA 1
ATOM 803 C C . ILE A 1 110 ? 19.226 10.367 11.253 1.00 94.56 110 ILE A C 1
ATOM 805 O O . ILE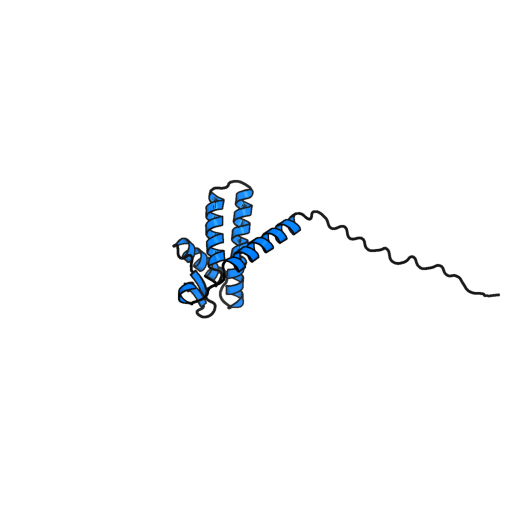 A 1 110 ? 18.877 10.726 10.131 1.00 94.56 110 ILE A O 1
ATOM 809 N N . ASP A 1 111 ? 19.771 11.186 12.149 1.00 93.81 111 ASP A N 1
ATOM 810 C CA . ASP A 1 111 ? 20.022 12.605 11.876 1.00 93.81 111 ASP A CA 1
ATOM 811 C C . ASP A 1 111 ? 21.373 12.842 11.175 1.00 93.81 111 ASP A C 1
ATOM 813 O O . ASP A 1 111 ? 21.490 13.751 10.356 1.00 93.81 111 ASP A O 1
ATOM 817 N N . ASP A 1 112 ? 22.394 12.028 11.477 1.00 87.94 112 ASP A N 1
ATOM 818 C CA . ASP A 1 112 ? 23.737 12.149 10.893 1.00 87.94 112 ASP A CA 1
ATOM 819 C C . ASP A 1 112 ? 24.471 10.794 10.845 1.00 87.94 112 ASP A C 1
ATOM 821 O O . ASP A 1 112 ? 24.243 9.906 11.673 1.00 87.94 112 ASP A O 1
ATOM 825 N N . VAL A 1 113 ? 25.378 10.641 9.876 1.00 86.75 113 VAL A N 1
ATOM 826 C CA . VAL A 1 113 ? 26.225 9.456 9.685 1.00 86.75 113 VAL A CA 1
ATOM 827 C C . VAL A 1 113 ? 27.691 9.869 9.777 1.00 86.75 113 VAL A C 1
ATOM 829 O O . VAL A 1 113 ? 28.286 10.382 8.830 1.00 86.75 113 VAL A O 1
ATOM 832 N N . ILE A 1 114 ? 28.315 9.576 10.916 1.00 85.50 114 ILE A N 1
ATOM 833 C CA . ILE A 1 114 ? 29.740 9.840 11.120 1.00 85.50 114 ILE A CA 1
ATOM 834 C C . ILE A 1 114 ? 30.553 8.699 10.499 1.00 85.50 114 ILE A C 1
ATOM 836 O O . ILE A 1 114 ? 30.620 7.594 11.034 1.00 85.50 114 ILE A O 1
ATOM 840 N N . SER A 1 115 ? 31.204 8.978 9.370 1.00 82.75 115 SER A N 1
ATOM 841 C CA . SER A 1 115 ? 32.115 8.041 8.707 1.00 82.75 115 SER A CA 1
ATOM 842 C C . SER A 1 115 ? 33.561 8.289 9.142 1.00 82.75 115 SER A C 1
ATOM 844 O O . SER A 1 115 ? 34.212 9.210 8.645 1.00 82.75 115 SER A O 1
ATOM 846 N N . SER A 1 116 ? 34.123 7.427 9.992 1.00 78.56 116 SER A N 1
ATOM 847 C CA . SER A 1 116 ? 35.569 7.398 10.233 1.00 78.56 116 SER A CA 1
ATOM 848 C C . SER A 1 116 ? 36.272 6.646 9.098 1.00 78.56 116 SER A C 1
ATOM 850 O O . SER A 1 116 ? 36.410 5.424 9.107 1.00 78.56 116 SER A O 1
ATOM 852 N N . ARG A 1 117 ? 36.763 7.377 8.088 1.00 72.69 117 ARG A N 1
ATOM 853 C CA . ARG A 1 117 ? 37.862 6.835 7.279 1.00 72.69 117 ARG A CA 1
ATOM 854 C C . ARG A 1 117 ? 39.064 6.725 8.209 1.00 72.69 117 ARG A C 1
ATOM 856 O O . ARG A 1 117 ? 39.495 7.740 8.751 1.00 72.69 117 ARG A O 1
ATOM 863 N N . ALA A 1 118 ? 39.589 5.516 8.403 1.00 63.16 118 ALA A N 1
ATOM 864 C CA . ALA A 1 118 ? 40.925 5.366 8.955 1.00 63.16 118 ALA A CA 1
ATOM 865 C C . ALA A 1 118 ? 41.855 6.204 8.071 1.00 63.16 118 ALA A C 1
ATOM 867 O O . ALA A 1 118 ? 41.939 5.973 6.862 1.00 63.16 118 ALA A O 1
ATOM 868 N N . SER A 1 119 ? 42.481 7.230 8.646 1.00 60.62 119 SER A N 1
ATOM 869 C CA . SER A 1 119 ? 43.654 7.851 8.048 1.00 60.62 119 SER A CA 1
ATOM 870 C C . SER A 1 119 ? 44.589 6.709 7.660 1.00 60.62 119 SER A C 1
ATOM 872 O O . SER A 1 119 ? 44.887 5.849 8.491 1.00 60.62 119 SER A O 1
ATOM 874 N N . GLY A 1 120 ? 44.947 6.638 6.374 1.00 61.28 120 GLY A N 1
ATOM 875 C CA . GLY A 1 120 ? 45.832 5.596 5.862 1.00 61.28 120 GLY A CA 1
ATOM 876 C C . GLY A 1 120 ? 47.109 5.509 6.706 1.00 61.28 120 GLY A C 1
ATOM 877 O O . GLY A 1 120 ? 47.459 6.490 7.370 1.00 61.28 120 GLY A O 1
ATOM 878 N N . PRO A 1 121 ? 47.777 4.343 6.734 1.00 56.34 121 PRO A N 1
ATOM 879 C CA . PRO A 1 121 ? 48.983 4.167 7.531 1.00 56.34 121 PRO A CA 1
ATOM 880 C C . PRO A 1 121 ? 49.957 5.314 7.247 1.00 56.34 121 PRO A C 1
ATOM 882 O O . PRO A 1 121 ? 50.235 5.604 6.085 1.00 56.34 121 PRO A O 1
ATOM 885 N N . MET A 1 122 ? 50.422 5.988 8.309 1.00 60.62 122 MET A N 1
ATOM 886 C CA . MET A 1 122 ? 51.541 6.923 8.200 1.00 60.62 122 MET A CA 1
ATOM 887 C C . MET A 1 122 ? 52.671 6.188 7.484 1.00 60.62 122 MET A C 1
ATOM 889 O O . MET A 1 122 ? 53.056 5.100 7.918 1.00 60.62 122 MET A O 1
ATOM 893 N N . GLU A 1 123 ? 53.125 6.755 6.369 1.00 52.88 123 GLU A N 1
ATOM 894 C CA . GLU A 1 123 ? 54.225 6.237 5.565 1.00 52.88 123 GLU A CA 1
ATOM 895 C C . GLU A 1 123 ? 55.411 5.994 6.506 1.00 52.88 123 GLU A C 1
ATOM 897 O O . GLU A 1 123 ? 55.908 6.910 7.168 1.00 52.88 123 GLU A O 1
ATOM 902 N N . GLY A 1 124 ? 55.732 4.711 6.692 1.00 50.56 124 GLY A N 1
ATOM 903 C CA . GLY A 1 124 ? 56.792 4.259 7.578 1.00 50.56 124 GLY A CA 1
ATOM 904 C C . GLY A 1 124 ? 58.106 4.889 7.145 1.00 50.56 124 GLY A C 1
ATOM 905 O O . GLY A 1 124 ? 58.400 4.933 5.956 1.00 50.56 124 GLY A O 1
ATOM 906 N N . GLY A 1 125 ? 58.854 5.404 8.119 1.00 52.44 125 GLY A N 1
ATOM 907 C CA . GLY A 1 125 ? 60.087 6.138 7.878 1.00 52.44 125 GLY A CA 1
ATOM 908 C C . GLY A 1 125 ? 61.060 5.394 6.968 1.00 52.44 125 GLY A C 1
ATOM 909 O O . GLY A 1 125 ? 61.326 4.207 7.170 1.00 52.44 125 GLY A O 1
ATOM 910 N N . ASP A 1 126 ? 61.622 6.136 6.015 1.00 47.41 126 ASP A N 1
ATOM 911 C CA . ASP A 1 126 ? 62.827 5.750 5.293 1.00 47.41 126 ASP A CA 1
ATOM 912 C C . ASP A 1 126 ? 63.962 5.567 6.308 1.00 47.41 126 ASP A C 1
ATOM 914 O O . ASP A 1 126 ? 64.593 6.517 6.775 1.00 47.41 126 ASP A O 1
ATOM 918 N N . PHE A 1 127 ? 64.204 4.313 6.684 1.00 58.59 127 PHE A N 1
ATOM 919 C CA . PHE A 1 127 ? 65.475 3.892 7.251 1.00 58.59 127 PHE A CA 1
ATOM 920 C C . PHE A 1 127 ? 66.437 3.761 6.068 1.00 58.59 127 PHE A C 1
ATOM 922 O O . PHE A 1 127 ? 66.603 2.678 5.506 1.00 58.59 127 PHE A O 1
ATOM 929 N N . ASP A 1 128 ? 66.979 4.902 5.635 1.00 54.31 128 ASP A N 1
ATOM 930 C CA . ASP A 1 128 ? 67.877 4.967 4.490 1.00 54.31 128 ASP A CA 1
ATOM 931 C C . ASP A 1 128 ? 69.131 4.138 4.787 1.00 54.31 128 ASP A C 1
ATOM 933 O O . ASP A 1 128 ? 69.832 4.313 5.791 1.00 54.31 128 ASP A O 1
ATOM 937 N N . GLY A 1 129 ? 69.318 3.133 3.941 1.00 48.47 129 GLY A N 1
ATOM 938 C CA . GLY A 1 129 ? 70.333 2.114 4.077 1.00 48.47 129 GLY A CA 1
ATOM 939 C C . GLY A 1 129 ? 71.721 2.681 3.818 1.00 48.47 129 GLY A C 1
ATOM 940 O O . GLY A 1 129 ? 71.965 3.333 2.813 1.00 48.47 129 GLY A O 1
ATOM 941 N N . MET A 1 130 ? 72.634 2.349 4.729 1.00 52.91 130 MET A N 1
ATOM 942 C CA . MET A 1 130 ? 74.046 2.043 4.491 1.00 52.91 130 MET A CA 1
ATOM 943 C C . MET A 1 130 ? 74.612 2.511 3.132 1.00 52.91 130 MET A C 1
ATOM 945 O O . MET A 1 130 ? 74.693 1.749 2.167 1.00 52.91 130 MET A O 1
ATOM 949 N N . GLY A 1 131 ? 75.071 3.760 3.095 1.00 54.81 131 GLY A N 1
ATOM 950 C CA . GLY A 1 131 ? 75.923 4.297 2.043 1.00 54.81 131 GLY A CA 1
ATOM 951 C C . GLY A 1 131 ? 77.094 5.061 2.657 1.00 54.81 131 GLY A C 1
ATOM 952 O O . GLY A 1 131 ? 76.919 6.221 3.019 1.00 54.81 131 GLY A O 1
ATOM 953 N N . MET A 1 132 ? 78.262 4.400 2.679 1.00 44.41 132 MET A N 1
ATOM 954 C CA . MET A 1 132 ? 79.608 4.838 3.118 1.00 44.41 132 MET A CA 1
ATOM 955 C C . MET A 1 132 ? 79.934 4.709 4.610 1.00 44.41 132 MET A C 1
ATOM 957 O O . MET A 1 132 ? 79.424 5.500 5.429 1.00 44.41 132 MET A O 1
#

Secondary structure (DSSP, 8-state):
-TTTHHHHHHHHHHHHHHHTS-HHHHHHHHHHHHHHTHHHHHHHHHTTS-HHHHHHHHHHHHHTT-TTEEE-TTT-SEEETTTTT----HHHHHHHHHHHHHHHHHHHT-------PPPPPP----------

Foldseek 3Di:
DDQLLQLLLVLVVLLVVLVVPDDPVSVVSNVVSVVSLVVNLVVCVVLVHDSVVLSVQSNVCVVVVLSQWHADSPVGGIDRCVVVVNDDDPVVVVVVSVVVVVVVVVVVPDPDDDDDDPPPPDDPDPPPDDDD